Protein AF-A0A964MRV2-F1 (afdb_monomer_lite)

Sequence (93 aa):
AGVRSPADHLRQGYGGQEAGRHSCKVRIAIGSVAPTVVLAEAAAAVLSQGGAIGDAQAALRKEIAPIDDLRSTGDYRQQVAANLLAAFWKDTE

Foldseek 3Di:
DDDDDDDDDDDDDPPDPDPDPDLDQFWDWDPPQDPDIDTLVQLSVCVSVVHDLVNSLVSQLVRTQGPDDPVGHNVVVSVVVSVVSVVVVVVVD

Structure (mmCIF, N/CA/C/O backbone):
data_AF-A0A964MRV2-F1
#
_entry.id   AF-A0A964MRV2-F1
#
loop_
_atom_site.group_PDB
_atom_site.id
_atom_site.type_symbol
_atom_site.label_atom_id
_atom_site.label_alt_id
_atom_site.label_comp_id
_atom_site.label_asym_id
_atom_site.label_entity_id
_atom_site.label_seq_id
_atom_site.pdbx_PDB_ins_code
_atom_site.Cartn_x
_atom_site.Cartn_y
_atom_site.Cartn_z
_atom_site.occupancy
_atom_site.B_iso_or_equiv
_atom_site.auth_seq_id
_atom_site.auth_comp_id
_atom_site.auth_asym_id
_atom_site.auth_atom_id
_atom_site.pdbx_PDB_model_num
ATOM 1 N N . ALA A 1 1 ? -1.709 -11.394 60.680 1.00 41.28 1 ALA A N 1
ATOM 2 C CA . ALA A 1 1 ? -1.048 -11.866 59.444 1.00 41.28 1 ALA A CA 1
ATOM 3 C C . ALA A 1 1 ? -2.107 -11.844 58.347 1.00 41.28 1 ALA A C 1
ATOM 5 O O . ALA A 1 1 ? -3.143 -12.453 58.545 1.00 41.28 1 ALA A O 1
ATOM 6 N N . GLY A 1 2 ? -2.053 -10.960 57.350 1.00 39.25 2 GLY A N 1
ATOM 7 C CA . GLY A 1 2 ? -1.046 -10.942 56.278 1.00 39.25 2 GLY A CA 1
ATOM 8 C C . GLY A 1 2 ? -1.726 -11.492 55.009 1.00 39.25 2 GLY A C 1
ATOM 9 O O . GLY A 1 2 ? -1.916 -12.692 54.933 1.00 39.25 2 GLY A O 1
ATOM 10 N N . VAL A 1 3 ? -2.423 -10.656 54.227 1.00 43.81 3 VAL A N 1
ATOM 11 C CA . VAL A 1 3 ? -1.974 -10.023 52.958 1.00 43.81 3 VAL A CA 1
ATOM 12 C C . VAL A 1 3 ? -2.101 -10.934 51.712 1.00 43.81 3 VAL A C 1
ATOM 14 O O . VAL A 1 3 ? -1.363 -11.897 51.590 1.00 43.81 3 VAL A O 1
ATOM 17 N N . ARG A 1 4 ? -3.029 -10.520 50.815 1.00 37.75 4 ARG A N 1
ATOM 18 C CA . ARG A 1 4 ? -3.138 -10.559 49.319 1.00 37.75 4 ARG A CA 1
ATOM 19 C C . ARG A 1 4 ? -2.671 -11.817 48.533 1.00 37.75 4 ARG A C 1
ATOM 21 O O . ARG A 1 4 ? -1.537 -12.221 48.696 1.00 37.75 4 ARG A O 1
ATOM 28 N N . SER A 1 5 ? -3.505 -12.482 47.701 1.00 41.19 5 SER A N 1
ATOM 29 C CA . SER A 1 5 ? -4.065 -12.124 46.352 1.00 41.19 5 SER A CA 1
ATOM 30 C C . SER A 1 5 ? -3.059 -12.392 45.188 1.00 41.19 5 SER A C 1
ATOM 32 O O . SER A 1 5 ? -1.889 -12.586 45.482 1.00 41.19 5 SER A O 1
ATOM 34 N N . PRO A 1 6 ? -3.363 -12.163 43.889 1.00 46.50 6 PRO A N 1
ATOM 35 C CA . PRO A 1 6 ? -4.271 -12.801 42.904 1.00 46.50 6 PRO A CA 1
ATOM 36 C C . PRO A 1 6 ? -3.587 -13.100 41.528 1.00 46.50 6 PRO A C 1
ATOM 38 O O . PRO A 1 6 ? -2.903 -12.235 40.998 1.00 46.50 6 PRO A O 1
ATOM 41 N N . ALA A 1 7 ? -3.838 -14.232 40.870 1.00 40.88 7 ALA A N 1
ATOM 42 C CA . ALA A 1 7 ? -3.656 -14.461 39.415 1.00 40.88 7 ALA A CA 1
ATOM 43 C C . ALA A 1 7 ? -4.074 -15.919 39.172 1.00 40.88 7 ALA A C 1
ATOM 45 O O . ALA A 1 7 ? -3.743 -16.764 39.988 1.00 40.88 7 ALA A O 1
ATOM 46 N N . ASP A 1 8 ? -4.948 -16.271 38.229 1.00 37.41 8 ASP A N 1
ATOM 47 C CA . ASP A 1 8 ? -4.397 -16.894 37.016 1.00 37.41 8 ASP A CA 1
ATOM 48 C C . ASP A 1 8 ? -5.403 -17.070 35.867 1.00 37.41 8 ASP A C 1
ATOM 50 O O . ASP A 1 8 ? -5.083 -17.751 34.901 1.00 37.41 8 ASP A O 1
ATOM 54 N N . HIS A 1 9 ? -6.613 -16.494 35.900 1.00 33.78 9 HIS A N 1
ATOM 55 C CA . HIS A 1 9 ? -7.604 -16.807 34.848 1.00 33.78 9 HIS A CA 1
ATOM 56 C C . HIS A 1 9 ? -8.399 -15.632 34.263 1.00 33.78 9 HIS A C 1
ATOM 58 O O . HIS A 1 9 ? -9.545 -15.785 33.853 1.00 33.78 9 HIS A O 1
ATOM 64 N N . LEU A 1 10 ? -7.770 -14.462 34.123 1.00 39.44 10 LEU A N 1
ATOM 65 C CA . LEU A 1 10 ? -8.302 -13.384 33.283 1.00 39.44 10 LEU A CA 1
ATOM 66 C C . LEU A 1 10 ? -7.294 -12.983 32.206 1.00 39.44 10 LEU A C 1
ATOM 68 O O . LEU A 1 10 ? -6.324 -12.296 32.511 1.00 39.44 10 LEU A O 1
ATOM 72 N N . ARG A 1 11 ? -7.572 -13.354 30.947 1.00 39.38 11 ARG A N 1
ATOM 73 C CA . ARG A 1 11 ? -7.353 -12.518 29.747 1.00 39.38 11 ARG A CA 1
ATOM 74 C C . ARG A 1 11 ? -7.898 -13.205 28.491 1.00 39.38 11 ARG A C 1
ATOM 76 O O . ARG A 1 11 ? -7.179 -13.903 27.791 1.00 39.38 11 ARG A O 1
ATOM 83 N N . GLN A 1 12 ? -9.166 -12.944 28.191 1.00 39.97 12 GLN A N 1
ATOM 84 C CA . GLN A 1 12 ? -9.613 -12.623 26.830 1.00 39.97 12 GLN A CA 1
ATOM 85 C C . GLN A 1 12 ? -10.989 -11.955 26.918 1.00 39.97 12 GLN A C 1
ATOM 87 O O . GLN A 1 12 ? -12.019 -12.486 26.523 1.00 39.97 12 GLN A O 1
ATOM 92 N N . GLY A 1 13 ? -10.992 -10.769 27.528 1.00 32.22 13 GLY A N 1
ATOM 93 C CA . GLY A 1 13 ? -12.062 -9.803 27.343 1.00 32.22 13 GLY A CA 1
ATOM 94 C C . GLY A 1 13 ? -11.680 -8.885 26.190 1.00 32.22 13 GLY A C 1
ATOM 95 O O . GLY A 1 13 ? -10.758 -8.090 26.337 1.00 32.22 13 GLY A O 1
ATOM 96 N N . TYR A 1 14 ? -12.399 -8.963 25.072 1.00 45.28 14 TYR A N 1
ATOM 97 C CA . TYR A 1 14 ? -12.551 -7.826 24.161 1.00 45.28 14 TYR A CA 1
ATOM 98 C C . TYR A 1 14 ? -13.771 -7.024 24.630 1.00 45.28 14 TYR A C 1
ATOM 100 O O . TYR A 1 14 ? -14.824 -7.009 24.001 1.00 45.28 14 TYR A O 1
ATOM 108 N N . GLY A 1 15 ? -13.644 -6.433 25.819 1.00 37.91 15 GLY A N 1
ATOM 109 C CA . GLY A 1 15 ? -14.577 -5.455 26.364 1.00 37.91 15 GLY A CA 1
ATOM 110 C C . GLY A 1 15 ? -13.946 -4.078 26.233 1.00 37.91 15 GLY A C 1
ATOM 111 O O . GLY A 1 1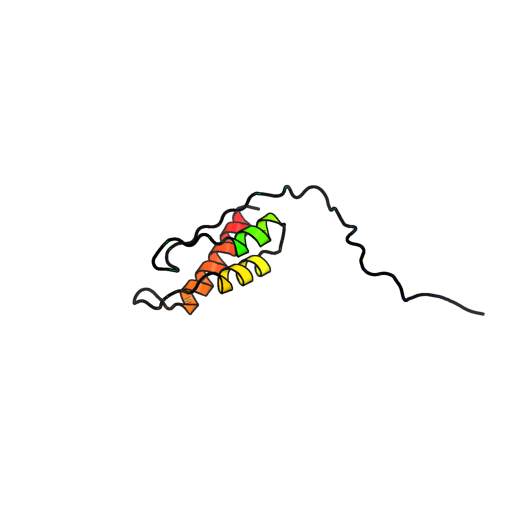5 ? -13.087 -3.720 27.031 1.00 37.91 15 GLY A O 1
ATOM 112 N N . GLY A 1 16 ? -14.347 -3.349 25.197 1.00 36.50 16 GLY A N 1
ATOM 113 C CA . GLY A 1 16 ? -13.850 -2.011 24.895 1.00 36.50 16 GLY A CA 1
ATOM 114 C C . GLY A 1 16 ? -14.475 -1.468 23.618 1.00 36.50 16 GLY A C 1
ATOM 115 O O . GLY A 1 16 ? -13.767 -1.115 22.684 1.00 36.50 16 GLY A O 1
ATOM 116 N N . GLN A 1 17 ? -15.810 -1.459 23.545 1.00 46.81 17 GLN A N 1
ATOM 117 C CA . GLN A 1 17 ? -16.526 -0.621 22.584 1.00 46.81 17 GLN A CA 1
ATOM 118 C C . GLN A 1 17 ? -16.348 0.836 23.024 1.00 46.81 17 GLN A C 1
ATOM 120 O O . GLN A 1 17 ? -17.185 1.399 23.727 1.00 46.81 17 GLN A O 1
ATOM 125 N N . GLU A 1 18 ? -15.219 1.430 22.655 1.00 43.97 18 GLU A N 1
ATOM 126 C CA . GLU A 1 18 ? -15.059 2.876 22.707 1.00 43.97 18 GLU A CA 1
ATOM 127 C C . GLU A 1 18 ? -15.877 3.481 21.563 1.00 43.97 18 GLU A C 1
ATOM 129 O O . GLU A 1 18 ? -15.617 3.226 20.389 1.00 43.97 18 GLU A O 1
ATOM 134 N N . ALA A 1 19 ? -16.931 4.202 21.950 1.00 38.88 19 ALA A N 1
ATOM 135 C CA . ALA A 1 19 ? -17.728 5.146 21.173 1.00 38.88 19 ALA A CA 1
ATOM 136 C C . ALA A 1 19 ? -17.450 5.198 19.654 1.00 38.88 19 ALA A C 1
ATOM 138 O O . ALA A 1 19 ? -16.561 5.903 19.188 1.00 38.88 19 ALA A O 1
ATOM 139 N N . GLY A 1 20 ? -18.290 4.502 18.882 1.00 42.06 20 GLY A N 1
ATOM 140 C CA . GLY A 1 20 ? -18.732 4.950 17.559 1.00 42.06 20 GLY A CA 1
ATOM 141 C C . GLY A 1 20 ? -17.666 5.415 16.565 1.00 42.06 20 GLY A C 1
ATOM 142 O O . GLY A 1 20 ? -17.861 6.445 15.927 1.00 42.06 20 GLY A O 1
ATOM 143 N N . ARG A 1 21 ? -16.588 4.657 16.337 1.00 53.09 21 ARG A N 1
ATOM 144 C CA . ARG A 1 21 ? -15.908 4.759 15.038 1.00 53.09 21 ARG A CA 1
ATOM 145 C C . ARG A 1 21 ? -16.778 4.043 14.016 1.00 53.09 21 ARG A C 1
ATOM 147 O O . ARG A 1 21 ? -16.807 2.818 13.957 1.00 53.09 21 ARG A O 1
ATOM 154 N N . HIS A 1 22 ? -17.566 4.819 13.276 1.00 48.12 22 HIS A N 1
ATOM 155 C CA . HIS A 1 22 ? -18.313 4.331 12.123 1.00 48.12 22 HIS A CA 1
ATOM 156 C C . HIS A 1 22 ? -17.379 3.464 11.273 1.00 48.12 22 HIS A C 1
ATOM 158 O O . HIS A 1 22 ? -16.290 3.917 10.921 1.00 48.12 22 HIS A O 1
ATOM 164 N N . SER A 1 23 ? -17.783 2.232 10.948 1.00 56.47 23 SER A N 1
ATOM 165 C CA . SER A 1 23 ? -17.082 1.429 9.946 1.00 56.47 23 SER A CA 1
ATOM 166 C C . SER A 1 23 ? -17.155 2.185 8.618 1.00 56.47 23 SER A C 1
ATOM 168 O O . SER A 1 23 ? -18.152 2.118 7.893 1.00 56.47 23 SER A O 1
ATOM 170 N N . CYS A 1 24 ? -16.137 2.987 8.340 1.00 73.06 24 CYS A N 1
ATOM 171 C CA . CYS A 1 24 ? -15.981 3.689 7.085 1.00 73.06 24 CYS A CA 1
ATOM 172 C C . CYS A 1 24 ? -15.627 2.638 6.034 1.00 73.06 24 CYS A C 1
ATOM 174 O O . CYS A 1 24 ? -14.685 1.867 6.206 1.00 73.06 24 CYS A O 1
ATOM 176 N N . LYS A 1 25 ? -16.401 2.566 4.949 1.00 88.69 25 LYS A N 1
ATOM 177 C CA . LYS A 1 25 ? -16.053 1.707 3.817 1.00 88.69 25 LYS A CA 1
ATOM 178 C C . LYS A 1 25 ? -14.875 2.348 3.082 1.00 88.69 25 LYS A C 1
ATOM 180 O O . LYS A 1 25 ? -15.084 3.189 2.210 1.00 88.69 25 LYS A O 1
ATOM 185 N N . VAL A 1 26 ? -13.653 1.954 3.432 1.00 93.56 26 VAL A N 1
ATOM 186 C CA . VAL A 1 26 ? -12.429 2.464 2.806 1.00 93.56 26 VAL A CA 1
ATOM 187 C C . VAL A 1 26 ? -12.196 1.748 1.475 1.00 93.56 26 VAL A C 1
ATOM 189 O O . VAL A 1 26 ? -12.398 0.540 1.351 1.00 93.56 26 VAL A O 1
ATOM 192 N N . ARG A 1 27 ? -11.770 2.494 0.451 1.00 95.38 27 ARG A N 1
ATOM 193 C CA . ARG A 1 27 ? -11.287 1.950 -0.827 1.00 95.38 27 ARG A CA 1
ATOM 194 C C . ARG A 1 27 ? -10.002 2.673 -1.203 1.00 95.38 27 ARG A C 1
ATOM 196 O O . ARG A 1 27 ? -9.977 3.898 -1.189 1.00 95.38 27 ARG A O 1
ATOM 203 N N . ILE A 1 28 ? -8.964 1.922 -1.557 1.00 95.25 28 ILE A N 1
ATOM 204 C CA . ILE A 1 28 ? -7.646 2.469 -1.899 1.00 95.25 28 ILE A CA 1
ATOM 205 C C . ILE A 1 28 ? -7.255 1.965 -3.282 1.00 95.25 28 ILE A C 1
ATOM 207 O O . ILE A 1 28 ? -7.194 0.761 -3.506 1.00 95.25 28 ILE A O 1
ATOM 211 N N . ALA A 1 29 ? -6.971 2.884 -4.201 1.00 95.56 29 ALA A N 1
ATOM 212 C CA . ALA A 1 29 ? -6.448 2.572 -5.524 1.00 95.56 29 ALA A CA 1
ATOM 213 C C . ALA A 1 29 ? -5.113 3.296 -5.726 1.00 95.56 29 ALA A C 1
ATOM 215 O O . ALA A 1 29 ? -5.019 4.492 -5.452 1.00 95.56 29 ALA A O 1
ATOM 216 N N . ILE A 1 30 ? -4.088 2.584 -6.198 1.00 93.50 30 ILE A N 1
ATOM 217 C CA . ILE A 1 30 ? -2.733 3.124 -6.367 1.00 93.50 30 ILE A CA 1
ATOM 218 C C . ILE A 1 30 ? -2.251 2.911 -7.804 1.00 93.50 30 ILE A C 1
ATOM 220 O O . ILE A 1 30 ? -2.275 1.800 -8.333 1.00 93.50 30 ILE A O 1
ATOM 224 N N . GLY A 1 31 ? -1.801 3.998 -8.436 1.00 91.06 31 GLY A N 1
ATOM 225 C CA . GLY A 1 31 ? -1.119 3.987 -9.732 1.00 91.06 31 GLY A CA 1
ATOM 226 C C . GLY A 1 31 ? 0.404 4.081 -9.593 1.00 91.06 31 GLY A C 1
ATOM 227 O O . GLY A 1 31 ? 0.927 4.318 -8.509 1.00 91.06 31 GLY A O 1
ATOM 228 N N . SER A 1 32 ? 1.133 3.917 -10.700 1.00 86.19 32 SER A N 1
ATOM 229 C CA . SER A 1 32 ? 2.607 4.060 -10.772 1.00 86.19 32 SER A CA 1
ATOM 230 C C . SER A 1 32 ? 3.439 3.046 -9.965 1.00 86.19 32 SER A C 1
ATOM 232 O O . SER A 1 32 ? 4.669 3.162 -9.928 1.00 86.19 32 SER A O 1
ATOM 234 N N . 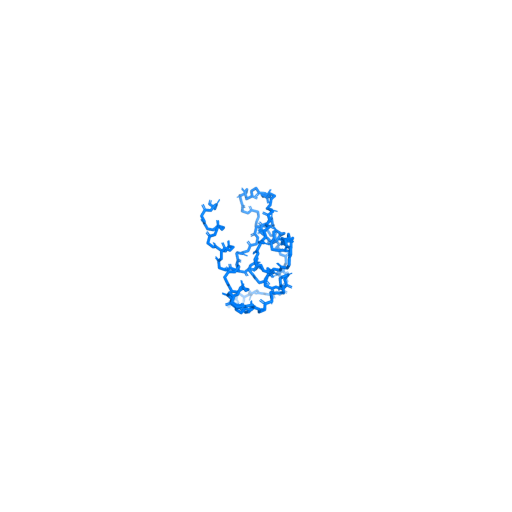VAL A 1 33 ? 2.786 2.049 -9.360 1.00 86.50 33 VAL A N 1
ATOM 235 C CA . VAL A 1 33 ? 3.397 0.945 -8.596 1.00 86.50 33 VAL A CA 1
ATOM 236 C C . VAL A 1 33 ? 3.300 -0.409 -9.307 1.00 86.50 33 VAL A C 1
ATOM 238 O O . VAL A 1 33 ? 3.845 -1.383 -8.812 1.00 86.50 33 VAL A O 1
ATOM 241 N N . ALA A 1 34 ? 2.611 -0.486 -10.449 1.00 81.44 34 ALA A N 1
ATOM 242 C CA . ALA A 1 34 ? 2.424 -1.692 -11.258 1.00 81.44 34 ALA A CA 1
ATOM 243 C C . ALA A 1 34 ? 2.060 -1.302 -12.713 1.00 81.44 34 ALA A C 1
ATOM 245 O O . ALA A 1 34 ? 1.819 -0.116 -12.972 1.00 81.44 34 ALA A O 1
ATOM 246 N N . PRO A 1 35 ? 1.992 -2.257 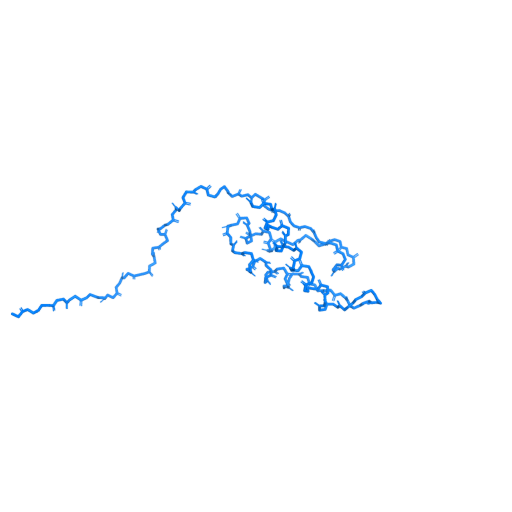-13.668 1.00 82.62 35 PRO A N 1
ATOM 247 C CA . PRO A 1 35 ? 1.572 -1.978 -15.048 1.00 82.62 35 PRO A CA 1
ATOM 248 C C . PRO A 1 35 ? 0.146 -1.419 -15.174 1.00 82.62 35 PRO A C 1
ATOM 250 O O . PRO A 1 35 ? -0.165 -0.732 -16.143 1.00 82.62 35 PRO A O 1
ATOM 253 N N . THR A 1 36 ? -0.721 -1.712 -14.201 1.00 89.56 36 THR A N 1
ATOM 254 C CA . THR A 1 36 ? -2.095 -1.202 -14.106 1.00 89.56 36 THR A CA 1
ATOM 255 C C . THR A 1 36 ? -2.370 -0.678 -12.696 1.00 89.56 36 THR A C 1
ATOM 257 O O . THR A 1 36 ? -1.565 -0.873 -11.785 1.00 89.56 36 THR A O 1
ATOM 260 N N . VAL A 1 37 ? -3.487 0.033 -12.516 1.00 92.56 37 VAL A N 1
ATOM 261 C CA . VAL A 1 37 ? -3.925 0.489 -11.188 1.00 92.56 37 VAL A CA 1
ATOM 262 C C . VAL A 1 37 ? -4.191 -0.722 -10.295 1.00 92.56 37 VAL A C 1
ATOM 264 O O . VAL A 1 37 ? -4.919 -1.630 -10.689 1.00 92.56 37 VAL A O 1
ATOM 267 N N . VAL A 1 38 ? -3.641 -0.703 -9.081 1.00 92.75 38 VAL A N 1
ATOM 268 C CA . VAL A 1 38 ? -3.861 -1.742 -8.068 1.00 92.75 38 VAL A CA 1
ATOM 269 C C . VAL A 1 38 ? -4.914 -1.260 -7.080 1.00 92.75 38 VAL A C 1
ATOM 271 O O . VAL A 1 38 ? -4.785 -0.174 -6.513 1.00 92.75 38 VAL A O 1
ATOM 274 N N . LEU A 1 39 ? -5.949 -2.069 -6.866 1.00 95.81 39 LEU A N 1
ATOM 275 C CA . LEU A 1 39 ? -6.878 -1.899 -5.753 1.00 95.81 39 LEU A CA 1
ATOM 276 C C . LEU A 1 39 ? -6.263 -2.577 -4.522 1.00 95.81 39 LEU A C 1
ATOM 278 O O . LEU A 1 39 ? -6.106 -3.792 -4.517 1.00 95.81 39 LEU A O 1
ATOM 282 N N . ALA A 1 40 ? -5.881 -1.788 -3.517 1.00 96.38 40 ALA A N 1
ATOM 283 C CA . ALA A 1 40 ? -5.218 -2.274 -2.308 1.00 96.38 40 ALA A CA 1
ATOM 284 C C . ALA A 1 40 ? -6.263 -2.719 -1.270 1.00 96.38 40 ALA A C 1
ATOM 286 O O . ALA A 1 40 ? -6.615 -1.974 -0.348 1.00 96.38 40 ALA A O 1
ATOM 287 N N . GLU A 1 41 ? -6.837 -3.901 -1.485 1.00 96.94 41 GLU A N 1
ATOM 288 C CA . GLU A 1 41 ? -7.938 -4.449 -0.694 1.00 96.94 41 GLU A CA 1
ATOM 289 C C . GLU A 1 41 ? -7.500 -4.784 0.732 1.00 96.94 41 GLU A C 1
ATOM 291 O O . GLU A 1 41 ? -8.229 -4.483 1.679 1.00 96.94 41 GLU A O 1
ATOM 296 N N . ALA A 1 42 ? -6.299 -5.341 0.906 1.00 96.88 42 ALA A N 1
ATOM 297 C CA . ALA A 1 42 ? -5.782 -5.692 2.224 1.00 96.88 42 ALA A CA 1
ATOM 298 C C . ALA A 1 42 ? -5.543 -4.443 3.082 1.00 96.88 42 ALA A C 1
ATOM 300 O O . ALA A 1 42 ? -5.992 -4.379 4.228 1.00 96.88 42 ALA A O 1
ATOM 301 N N . ALA A 1 43 ? -4.893 -3.420 2.520 1.00 96.94 43 ALA A N 1
ATOM 302 C CA . ALA A 1 43 ? -4.692 -2.153 3.221 1.00 96.94 43 ALA A CA 1
ATOM 303 C C . ALA A 1 43 ? -6.029 -1.466 3.558 1.00 96.94 43 ALA A C 1
ATOM 305 O O . ALA A 1 43 ? -6.216 -0.973 4.672 1.00 96.94 4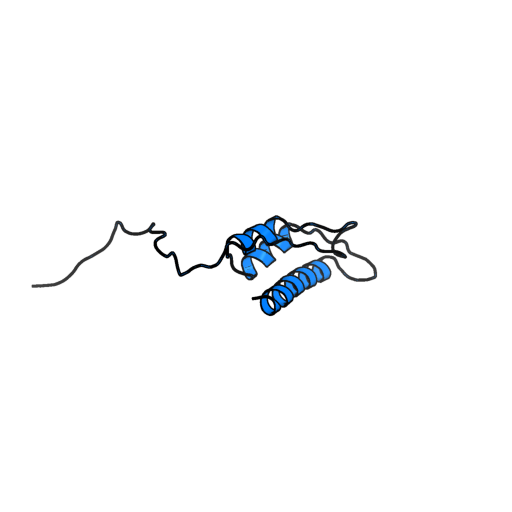3 ALA A O 1
ATOM 306 N N . ALA A 1 44 ? -6.988 -1.480 2.626 1.00 95.75 44 ALA A N 1
ATOM 307 C CA . ALA A 1 44 ? -8.307 -0.889 2.835 1.00 95.75 44 ALA A CA 1
ATOM 308 C C . ALA A 1 44 ? -9.123 -1.634 3.903 1.00 95.75 44 ALA A C 1
ATOM 310 O O . ALA A 1 44 ? -9.842 -0.999 4.677 1.00 95.75 44 ALA A O 1
ATOM 311 N N . ALA A 1 45 ? -9.004 -2.962 3.979 1.00 95.88 45 ALA A N 1
ATOM 312 C CA . ALA A 1 45 ? -9.671 -3.772 4.991 1.00 95.88 45 ALA A CA 1
ATOM 313 C C . ALA A 1 45 ? -9.179 -3.435 6.405 1.00 95.88 45 ALA A C 1
ATOM 315 O O . ALA A 1 45 ? -10.008 -3.274 7.300 1.00 95.88 45 ALA A O 1
ATOM 316 N N . VAL A 1 46 ? -7.863 -3.257 6.592 1.00 95.69 46 VAL A N 1
ATOM 317 C CA . VAL A 1 46 ? -7.279 -2.846 7.882 1.00 95.69 46 VAL A CA 1
ATOM 318 C C . VAL A 1 46 ? -7.898 -1.532 8.357 1.00 95.69 46 VAL A C 1
ATOM 320 O O . VAL A 1 46 ? -8.398 -1.455 9.478 1.00 95.69 46 VAL A O 1
ATOM 323 N N . LEU A 1 47 ? -7.935 -0.517 7.492 1.00 94.19 47 LEU A N 1
ATOM 324 C CA . LEU A 1 47 ? -8.472 0.798 7.851 1.00 94.19 47 LEU A CA 1
ATOM 325 C C . LEU A 1 47 ? -9.994 0.778 8.046 1.00 94.19 47 LEU A C 1
ATOM 327 O O . LEU A 1 47 ? -10.505 1.400 8.972 1.00 94.19 47 LEU A O 1
ATOM 331 N N . SER A 1 48 ? -10.725 0.004 7.237 1.00 93.19 48 SER A N 1
ATOM 332 C CA . SER A 1 48 ? -12.182 -0.159 7.393 1.00 93.19 48 SER A CA 1
ATOM 333 C C . SER A 1 48 ? -12.567 -0.802 8.731 1.00 93.19 48 SER A C 1
ATOM 335 O O . SER A 1 48 ? -13.672 -0.585 9.227 1.00 93.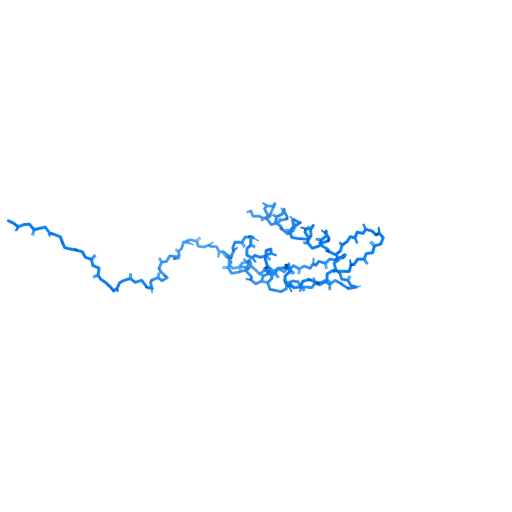19 48 SER A O 1
ATOM 337 N N . GLN A 1 49 ? -11.664 -1.596 9.314 1.00 92.81 49 GLN A N 1
ATOM 338 C CA . GLN A 1 49 ? -11.820 -2.230 10.626 1.00 92.81 49 GLN A CA 1
ATOM 339 C C . GLN A 1 49 ? -11.294 -1.356 11.780 1.00 92.81 49 GLN A C 1
ATOM 341 O O . GLN A 1 49 ? -11.321 -1.790 12.930 1.00 92.81 49 GLN A O 1
ATOM 346 N N . GLY A 1 50 ? -10.826 -0.133 11.498 1.00 92.00 50 GLY A N 1
ATOM 347 C CA . GLY A 1 50 ? -10.254 0.772 12.498 1.00 92.00 50 GLY A CA 1
ATOM 348 C C . GLY A 1 50 ? -8.833 0.404 12.936 1.00 92.00 50 GLY A C 1
ATOM 349 O O . GLY A 1 50 ? -8.414 0.791 14.026 1.00 92.00 50 GLY A O 1
ATOM 350 N N . GLY A 1 51 ? -8.104 -0.367 12.123 1.00 93.19 51 GLY A N 1
ATOM 351 C CA . GLY A 1 51 ? -6.703 -0.702 12.366 1.00 93.19 51 GLY A CA 1
ATOM 352 C C . GLY A 1 51 ? -5.769 0.503 12.229 1.00 93.19 51 GLY A C 1
ATOM 353 O O . GLY A 1 51 ? -6.118 1.525 11.637 1.00 93.19 51 GLY A O 1
ATOM 354 N N . ALA A 1 52 ? -4.557 0.382 12.772 1.00 94.88 52 ALA A N 1
ATOM 355 C CA . ALA A 1 52 ? -3.587 1.468 12.742 1.00 94.88 52 ALA A CA 1
ATOM 356 C C . ALA A 1 52 ? -3.026 1.696 11.328 1.00 94.88 52 ALA A C 1
ATOM 358 O O . ALA A 1 52 ? -2.835 0.759 10.548 1.00 94.88 52 ALA A O 1
ATOM 359 N N . ILE A 1 53 ? -2.657 2.944 11.022 1.00 96.56 53 ILE A N 1
ATOM 360 C CA . ILE A 1 53 ? -2.064 3.301 9.724 1.00 96.56 53 ILE A CA 1
ATOM 361 C C . ILE A 1 53 ? -0.783 2.510 9.414 1.00 96.56 53 ILE A C 1
ATOM 363 O O . ILE A 1 53 ? -0.549 2.140 8.266 1.00 96.56 53 ILE A O 1
ATOM 367 N N . GLY A 1 54 ? 0.015 2.178 10.436 1.00 97.62 54 GLY A N 1
ATOM 368 C CA . GLY A 1 54 ? 1.214 1.349 10.280 1.00 97.62 54 GLY A CA 1
ATOM 369 C C . GLY A 1 54 ? 0.904 -0.071 9.792 1.00 97.62 54 GLY A C 1
ATOM 370 O O . GLY A 1 54 ? 1.615 -0.596 8.933 1.00 97.62 54 GLY A O 1
ATOM 371 N N . ASP A 1 55 ? -0.196 -0.661 10.263 1.00 97.81 55 ASP A N 1
ATOM 372 C CA . ASP A 1 55 ? -0.643 -1.989 9.831 1.00 97.81 55 ASP A CA 1
ATOM 373 C C . ASP A 1 55 ? -1.141 -1.950 8.381 1.00 97.81 55 ASP A C 1
ATOM 375 O O . ASP A 1 55 ? -0.819 -2.831 7.581 1.00 97.81 55 ASP A O 1
ATOM 379 N N . ALA A 1 56 ? -1.854 -0.884 8.004 1.00 97.31 56 ALA A N 1
ATOM 380 C CA . ALA A 1 56 ? -2.302 -0.674 6.631 1.00 97.31 56 ALA A CA 1
ATOM 381 C C . ALA A 1 56 ? -1.123 -0.457 5.667 1.00 97.31 56 ALA A C 1
ATOM 383 O O . ALA A 1 56 ? -1.113 -1.007 4.566 1.00 97.31 56 ALA A O 1
ATOM 384 N N . GLN A 1 57 ? -0.084 0.275 6.086 1.00 98.00 57 GLN A N 1
ATOM 385 C CA . GLN A 1 57 ? 1.159 0.410 5.320 1.00 98.00 57 GLN A CA 1
ATOM 386 C C . GLN A 1 57 ? 1.873 -0.937 5.150 1.00 98.00 57 GLN A C 1
ATOM 388 O O . GLN A 1 57 ? 2.360 -1.240 4.061 1.00 98.00 57 GLN A O 1
ATOM 393 N N . ALA A 1 58 ? 1.945 -1.753 6.205 1.00 98.00 58 ALA A N 1
ATOM 394 C CA . ALA A 1 58 ? 2.553 -3.079 6.135 1.00 98.00 58 ALA A CA 1
ATOM 395 C C . ALA A 1 58 ? 1.772 -4.020 5.203 1.00 98.00 58 ALA A C 1
ATOM 397 O O . ALA A 1 58 ? 2.388 -4.772 4.444 1.00 98.00 58 ALA A O 1
ATOM 398 N N . ALA A 1 59 ? 0.438 -3.954 5.227 1.00 97.50 59 ALA A N 1
ATOM 399 C CA . ALA A 1 59 ? -0.422 -4.675 4.294 1.00 97.50 59 ALA A CA 1
ATOM 400 C C . ALA A 1 59 ? -0.177 -4.218 2.849 1.00 97.50 59 ALA A C 1
ATOM 402 O O . ALA A 1 59 ? 0.114 -5.050 1.993 1.00 97.50 59 ALA A O 1
ATOM 403 N N . LEU A 1 60 ? -0.166 -2.902 2.601 1.00 96.56 60 LEU A N 1
ATOM 404 C CA . LEU A 1 60 ? 0.070 -2.344 1.270 1.00 96.56 60 LEU A CA 1
ATOM 405 C C . LEU A 1 60 ? 1.412 -2.798 0.686 1.00 96.56 60 LEU A C 1
ATOM 407 O O . LEU A 1 60 ? 1.479 -3.192 -0.474 1.00 96.56 60 LEU A O 1
ATOM 411 N N . ARG A 1 61 ? 2.485 -2.778 1.486 1.00 95.62 61 ARG A N 1
ATOM 412 C CA . ARG A 1 61 ? 3.820 -3.213 1.045 1.00 95.62 61 ARG A CA 1
ATOM 413 C C . ARG A 1 61 ? 3.838 -4.661 0.559 1.00 95.62 61 ARG A C 1
ATOM 415 O O . ARG A 1 61 ? 4.606 -4.964 -0.342 1.00 95.62 61 ARG A O 1
ATOM 422 N N . LYS A 1 62 ? 3.020 -5.540 1.142 1.00 94.00 62 LYS A N 1
ATOM 423 C CA . LYS A 1 62 ? 2.910 -6.948 0.724 1.00 94.00 62 LYS A CA 1
ATOM 424 C C . LYS A 1 62 ? 2.037 -7.129 -0.520 1.00 94.00 62 LYS A C 1
ATOM 426 O O . LYS A 1 62 ? 2.154 -8.146 -1.191 1.00 94.00 62 LYS A O 1
ATOM 431 N N . GLU A 1 63 ? 1.154 -6.174 -0.792 1.00 91.38 63 GLU A N 1
ATOM 432 C CA . GLU A 1 63 ? 0.154 -6.233 -1.861 1.00 91.38 63 GLU A CA 1
ATOM 433 C C . GLU A 1 63 ? 0.681 -5.679 -3.193 1.00 91.38 63 GLU A C 1
ATOM 435 O O . GLU A 1 63 ? 0.233 -6.088 -4.262 1.00 91.38 63 GLU A O 1
ATOM 440 N N . ILE A 1 64 ? 1.668 -4.779 -3.140 1.00 90.25 64 ILE A N 1
ATOM 441 C CA . ILE A 1 64 ? 2.309 -4.205 -4.327 1.00 90.25 64 ILE A CA 1
ATOM 442 C C . ILE A 1 64 ? 3.686 -4.827 -4.574 1.00 90.25 64 ILE A C 1
ATOM 444 O O . ILE A 1 64 ? 4.476 -5.011 -3.650 1.00 90.25 64 ILE A O 1
ATOM 448 N N . ALA A 1 65 ? 4.001 -5.078 -5.844 1.00 86.12 65 ALA A N 1
ATOM 449 C CA . ALA A 1 65 ? 5.313 -5.536 -6.301 1.00 86.12 65 ALA A CA 1
ATOM 450 C C . ALA A 1 65 ? 5.817 -4.602 -7.418 1.00 86.12 65 ALA A C 1
ATOM 452 O O . ALA A 1 65 ? 5.596 -4.881 -8.600 1.00 86.12 65 ALA A O 1
ATOM 453 N N . PRO A 1 66 ? 6.415 -3.448 -7.066 1.00 85.38 66 PRO A N 1
ATOM 454 C CA . PRO A 1 66 ? 6.769 -2.439 -8.051 1.00 85.38 66 PRO A CA 1
ATOM 455 C C . PRO A 1 66 ? 7.992 -2.823 -8.877 1.00 85.38 66 PRO A C 1
ATOM 457 O O . PRO A 1 66 ? 8.932 -3.433 -8.379 1.00 85.38 66 PRO A O 1
ATOM 460 N N . ILE A 1 67 ? 7.982 -2.411 -10.144 1.00 81.75 67 ILE A N 1
ATOM 461 C CA . ILE A 1 67 ? 9.117 -2.569 -11.055 1.00 81.75 67 ILE A CA 1
ATOM 462 C C . ILE A 1 67 ? 10.150 -1.455 -10.861 1.00 81.75 67 ILE A C 1
ATOM 464 O O . ILE A 1 67 ? 9.812 -0.325 -10.486 1.00 81.75 67 ILE A O 1
ATOM 468 N N . ASP A 1 68 ? 11.390 -1.759 -11.226 1.00 84.69 68 ASP A N 1
ATOM 469 C CA . ASP A 1 68 ? 12.407 -0.755 -11.515 1.00 84.69 68 ASP A CA 1
ATOM 470 C C . ASP A 1 68 ? 12.192 -0.175 -12.925 1.00 84.69 68 ASP A C 1
ATOM 472 O O . ASP A 1 68 ? 11.913 -0.901 -13.878 1.00 84.69 68 ASP A O 1
ATOM 476 N N . ASP A 1 69 ? 12.317 1.142 -13.073 1.00 82.00 69 ASP A N 1
ATOM 477 C CA . ASP A 1 69 ? 12.286 1.852 -14.361 1.00 82.00 69 ASP A CA 1
ATOM 478 C C . ASP A 1 69 ? 13.181 3.103 -14.252 1.00 82.00 69 ASP A C 1
ATOM 480 O O . ASP A 1 69 ? 13.506 3.539 -13.149 1.00 82.00 69 ASP A O 1
ATOM 484 N N . LEU A 1 70 ? 13.524 3.746 -15.370 1.00 86.31 70 LEU A N 1
ATOM 485 C CA . LEU A 1 70 ? 14.276 5.007 -15.441 1.00 86.31 70 LEU A CA 1
ATOM 486 C C . LEU A 1 70 ? 13.746 6.074 -14.470 1.00 86.31 70 LEU A C 1
ATOM 488 O O . LEU A 1 70 ? 14.494 6.904 -13.965 1.00 86.31 70 LEU A O 1
ATOM 492 N N . ARG A 1 71 ? 12.436 6.057 -14.214 1.00 83.00 71 ARG A N 1
ATOM 493 C CA . ARG A 1 71 ? 11.771 6.996 -13.308 1.00 83.00 71 ARG A CA 1
ATOM 494 C C . ARG A 1 71 ? 12.091 6.750 -11.830 1.00 83.00 71 ARG A C 1
ATOM 496 O O . ARG A 1 71 ? 12.052 7.710 -11.070 1.00 83.00 71 ARG A O 1
ATOM 503 N N . SER A 1 72 ? 12.310 5.499 -11.406 1.00 88.44 72 SER A N 1
ATOM 504 C CA . SER A 1 72 ? 12.650 5.137 -10.019 1.00 88.44 72 SER A CA 1
ATOM 505 C C . SER A 1 72 ? 12.791 3.624 -9.803 1.00 88.44 72 SER A C 1
ATOM 507 O O . SER A 1 72 ? 12.287 2.841 -10.613 1.00 88.44 72 SER A O 1
ATOM 509 N N . THR A 1 73 ? 13.350 3.235 -8.652 1.00 92.44 73 THR A N 1
ATOM 510 C CA . THR A 1 73 ? 13.428 1.841 -8.193 1.00 92.44 73 THR A CA 1
ATOM 511 C C . THR A 1 73 ? 12.113 1.335 -7.594 1.00 92.44 73 THR A C 1
ATOM 513 O O . THR A 1 73 ? 11.277 2.114 -7.120 1.00 92.44 73 THR A O 1
ATOM 516 N N . GLY A 1 74 ? 11.937 0.016 -7.580 1.00 91.81 74 GLY A N 1
ATOM 517 C CA . GLY A 1 74 ? 10.794 -0.666 -6.998 1.00 91.81 74 GLY A CA 1
ATOM 518 C C . G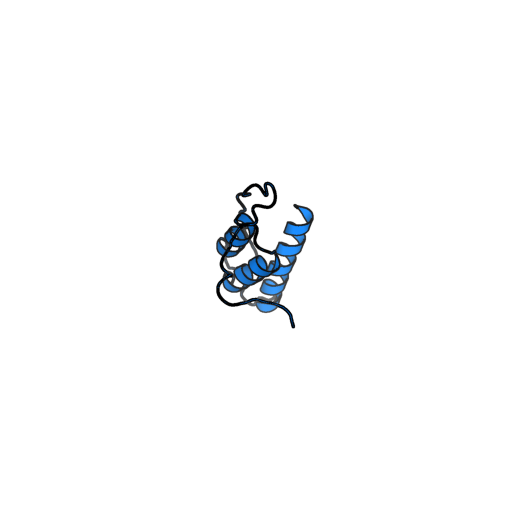LY A 1 74 ? 10.685 -0.412 -5.496 1.00 91.81 74 GLY A C 1
ATOM 519 O O . GLY A 1 74 ? 9.619 -0.021 -5.016 1.00 91.81 74 GLY A O 1
ATOM 520 N N . ASP A 1 75 ? 11.808 -0.500 -4.779 1.00 92.69 75 ASP A N 1
ATOM 521 C CA . ASP A 1 75 ? 11.894 -0.204 -3.343 1.00 92.69 75 ASP A CA 1
ATOM 522 C C . ASP A 1 75 ? 11.454 1.231 -3.029 1.00 92.69 75 ASP A C 1
ATOM 524 O O . ASP A 1 75 ? 10.654 1.470 -2.117 1.00 92.69 75 ASP A O 1
ATOM 528 N N . TYR A 1 76 ? 11.921 2.205 -3.819 1.00 93.19 76 TYR A N 1
ATOM 529 C CA . TYR A 1 76 ? 11.538 3.600 -3.624 1.00 93.19 76 TYR A CA 1
ATOM 530 C C . TYR A 1 76 ? 10.049 3.814 -3.900 1.00 93.19 76 TYR A C 1
ATOM 532 O O . TYR A 1 76 ? 9.365 4.464 -3.107 1.00 93.19 76 TYR A O 1
ATOM 540 N N . ARG A 1 77 ? 9.505 3.225 -4.974 1.00 93.44 77 ARG A N 1
ATOM 541 C CA . ARG A 1 77 ? 8.060 3.274 -5.266 1.00 93.44 77 ARG A CA 1
ATOM 542 C C . ARG A 1 77 ? 7.239 2.681 -4.131 1.00 93.44 77 ARG A C 1
ATOM 544 O O . ARG A 1 77 ? 6.228 3.266 -3.747 1.00 93.44 77 ARG A O 1
ATOM 551 N N . GLN A 1 78 ? 7.677 1.554 -3.578 1.00 93.88 78 GLN A N 1
ATOM 552 C CA . GLN A 1 78 ? 7.008 0.900 -2.461 1.00 93.88 78 GLN A CA 1
ATOM 553 C C . GLN A 1 78 ? 7.015 1.793 -1.213 1.00 93.88 78 GLN A C 1
ATOM 555 O O . GLN A 1 78 ? 5.999 1.927 -0.526 1.00 93.88 78 GLN A O 1
ATOM 560 N N . GLN A 1 79 ? 8.144 2.448 -0.928 1.00 95.25 79 GLN A N 1
ATOM 561 C CA . GLN A 1 79 ? 8.256 3.379 0.189 1.00 95.25 79 GLN A CA 1
ATOM 562 C C . GLN A 1 79 ? 7.386 4.623 0.002 1.00 95.25 79 GLN A C 1
ATOM 564 O O . GLN A 1 79 ? 6.659 4.988 0.925 1.00 95.25 79 GLN A O 1
ATOM 569 N N . VAL A 1 80 ? 7.406 5.236 -1.182 1.00 95.19 80 VAL A N 1
ATOM 570 C CA . VAL A 1 80 ? 6.565 6.397 -1.499 1.00 95.19 80 VAL A CA 1
ATOM 571 C C . VAL A 1 80 ? 5.085 6.041 -1.405 1.00 95.19 80 VAL A C 1
ATOM 573 O O . VAL A 1 80 ? 4.338 6.788 -0.784 1.00 95.19 80 VAL A O 1
ATOM 576 N N . ALA A 1 81 ? 4.655 4.893 -1.933 1.00 95.81 81 ALA A N 1
ATOM 577 C CA . ALA A 1 81 ? 3.260 4.461 -1.853 1.00 95.81 81 ALA A CA 1
ATOM 578 C C . ALA A 1 81 ? 2.771 4.338 -0.400 1.00 95.81 81 ALA A C 1
ATOM 580 O O . ALA A 1 81 ? 1.710 4.858 -0.055 1.00 95.81 81 ALA A O 1
ATOM 581 N N . ALA A 1 82 ? 3.572 3.724 0.476 1.00 96.94 82 ALA A N 1
ATOM 582 C CA . ALA A 1 82 ? 3.251 3.637 1.898 1.00 96.94 82 ALA A CA 1
ATOM 583 C C . ALA A 1 82 ? 3.223 5.017 2.579 1.00 96.94 82 ALA A C 1
ATOM 585 O O . ALA A 1 82 ? 2.352 5.276 3.408 1.00 96.94 82 ALA A O 1
ATOM 586 N N . ASN A 1 83 ? 4.148 5.914 2.236 1.00 97.25 83 ASN A N 1
ATOM 587 C CA . ASN A 1 83 ? 4.179 7.265 2.799 1.00 97.25 83 ASN A CA 1
ATOM 588 C C . ASN A 1 83 ? 2.963 8.091 2.360 1.00 97.25 83 ASN A C 1
ATOM 590 O O . ASN A 1 83 ? 2.356 8.763 3.189 1.00 97.25 83 ASN A O 1
ATOM 594 N N . LEU A 1 84 ? 2.586 8.008 1.081 1.00 96.56 84 LEU A N 1
ATOM 595 C CA . LEU A 1 84 ? 1.413 8.688 0.534 1.00 96.56 84 LEU A CA 1
ATOM 596 C C . LEU A 1 84 ? 0.120 8.182 1.173 1.00 96.56 84 LEU A C 1
ATOM 598 O O . LEU A 1 84 ? -0.745 8.995 1.478 1.00 96.56 84 LEU A O 1
ATOM 602 N N . LEU A 1 85 ? 0.011 6.875 1.438 1.00 96.38 85 LEU A N 1
ATOM 603 C CA . LEU A 1 85 ? -1.120 6.321 2.183 1.00 96.38 85 LEU A CA 1
ATOM 604 C C . LEU A 1 85 ? -1.245 6.970 3.570 1.00 96.38 85 LEU A C 1
ATOM 606 O O . LEU A 1 85 ? -2.326 7.416 3.938 1.00 96.38 85 LEU A O 1
ATOM 610 N N . ALA A 1 86 ? -0.146 7.055 4.324 1.00 96.88 86 ALA A N 1
ATOM 611 C CA . ALA A 1 86 ? -0.169 7.642 5.663 1.00 96.88 86 ALA A CA 1
ATOM 612 C C . ALA A 1 86 ? -0.445 9.149 5.658 1.00 96.88 86 ALA A C 1
ATOM 614 O O . ALA A 1 86 ? -1.198 9.628 6.503 1.00 96.88 86 ALA A O 1
ATOM 615 N N . ALA A 1 87 ? 0.142 9.883 4.710 1.00 96.50 87 ALA A N 1
ATOM 616 C CA . ALA A 1 87 ? -0.109 11.310 4.551 1.00 96.50 87 ALA A CA 1
ATOM 617 C C . ALA A 1 87 ? -1.582 11.575 4.215 1.00 96.50 87 ALA A C 1
ATOM 619 O O . ALA A 1 87 ? -2.234 12.347 4.907 1.00 96.50 87 ALA A O 1
ATOM 620 N N . PHE A 1 88 ? -2.119 10.866 3.216 1.00 94.19 88 PHE A N 1
ATOM 621 C CA . PHE A 1 88 ? -3.514 11.006 2.814 1.00 94.19 88 PHE A CA 1
ATOM 622 C C . PHE A 1 88 ? -4.471 10.661 3.955 1.00 94.19 88 PHE A C 1
ATOM 624 O O . PHE A 1 88 ? -5.396 11.416 4.215 1.00 94.19 88 PHE A O 1
ATOM 631 N N . TRP A 1 89 ? -4.227 9.553 4.663 1.00 93.69 89 TRP A N 1
ATOM 632 C CA . TRP A 1 89 ? -5.082 9.134 5.771 1.00 93.69 89 TRP A CA 1
ATOM 633 C C . TRP A 1 89 ? -5.156 10.201 6.864 1.00 93.69 89 TRP A C 1
ATOM 635 O O . TRP A 1 89 ? -6.249 10.593 7.257 1.00 93.69 89 TRP A O 1
ATOM 645 N N . LYS A 1 90 ? -3.998 10.730 7.278 1.00 91.50 90 LYS A N 1
ATOM 646 C CA . LYS A 1 90 ? -3.901 11.792 8.286 1.00 91.50 90 LYS A CA 1
ATOM 647 C C . LYS A 1 90 ? -4.654 13.065 7.885 1.00 91.50 90 LYS A C 1
ATOM 649 O O . LYS A 1 90 ? -5.206 13.724 8.755 1.00 91.50 90 LYS A O 1
ATOM 654 N N . ASP A 1 91 ? -4.658 13.412 6.601 1.00 91.19 91 ASP A N 1
ATOM 655 C CA . ASP A 1 91 ? -5.361 14.598 6.097 1.00 91.19 91 ASP A CA 1
ATOM 656 C C . ASP A 1 91 ? -6.888 14.397 6.007 1.00 91.19 91 ASP A C 1
ATOM 658 O O . ASP A 1 91 ? -7.621 15.363 5.791 1.00 91.19 91 ASP A O 1
ATOM 662 N N . THR A 1 92 ? -7.375 13.158 6.145 1.00 82.81 92 THR A N 1
ATOM 663 C CA . THR A 1 92 ? -8.797 12.795 5.989 1.00 82.81 92 THR A CA 1
ATOM 664 C C . THR A 1 92 ? -9.478 12.264 7.253 1.00 82.81 92 THR A C 1
ATOM 666 O O . THR A 1 92 ? -10.694 12.065 7.220 1.00 82.81 92 THR A O 1
ATOM 669 N N . GLU A 1 93 ? -8.727 12.018 8.332 1.00 67.75 93 GLU A N 1
ATOM 670 C CA . GLU A 1 93 ? -9.280 11.797 9.682 1.00 67.75 93 GLU A CA 1
ATOM 671 C C . GLU A 1 93 ? -9.732 13.112 10.331 1.00 67.75 93 GLU A C 1
ATOM 673 O O . GLU A 1 93 ? -10.768 13.074 11.036 1.00 67.75 93 GLU A O 1
#

pLDDT: mean 79.61, std 22.43, range [32.22, 98.0]

Secondary structure (DSSP, 8-state):
-------SS---------TT--------EE-SSSSS-EE-HHHHHHHHTT--HHHHHHHHHHH--PPPBTTB-HHHHHHHHHHHHHHHHHHH-

Radius of gyration: 19.94 Å; chains: 1; bounding box: 33×32×75 Å